Protein AF-A0A0D6LC59-F1 (afdb_monomer)

Structure (mmCIF, N/CA/C/O backbone):
data_AF-A0A0D6LC59-F1
#
_entry.id   AF-A0A0D6LC59-F1
#
loop_
_atom_site.group_PDB
_atom_site.id
_atom_site.type_symbol
_atom_site.label_atom_id
_atom_site.label_alt_id
_atom_site.label_comp_id
_atom_site.label_asym_id
_atom_site.label_entity_id
_atom_site.label_seq_id
_atom_site.pdbx_PDB_ins_code
_atom_site.Cartn_x
_atom_site.Cartn_y
_atom_site.Cartn_z
_atom_site.occupancy
_atom_site.B_iso_or_equiv
_atom_site.auth_seq_id
_atom_site.auth_comp_id
_atom_site.auth_asym_id
_atom_site.auth_atom_id
_atom_site.pdbx_PDB_model_num
ATOM 1 N N . MET A 1 1 ? -35.649 35.543 23.241 1.00 51.22 1 MET A N 1
ATOM 2 C CA . MET A 1 1 ? -34.370 35.658 22.501 1.00 51.22 1 MET A CA 1
ATOM 3 C C . MET A 1 1 ? -33.253 34.801 23.119 1.00 51.22 1 MET A C 1
ATOM 5 O O . MET A 1 1 ? -32.130 35.268 23.201 1.00 51.22 1 MET A O 1
ATOM 9 N N . ILE A 1 2 ? -33.517 33.557 23.557 1.00 51.47 2 ILE A N 1
ATOM 10 C CA . ILE A 1 2 ? -32.460 32.685 24.135 1.00 51.47 2 ILE A CA 1
ATOM 11 C C . ILE A 1 2 ? -32.545 31.221 23.634 1.00 51.47 2 ILE A C 1
ATOM 13 O O . ILE A 1 2 ? -31.624 30.447 23.840 1.00 51.47 2 ILE A O 1
ATOM 17 N N . ALA A 1 3 ? -33.580 30.825 22.881 1.00 47.12 3 ALA A N 1
ATOM 18 C CA . ALA A 1 3 ? -33.773 29.420 22.483 1.00 47.12 3 ALA A CA 1
ATOM 19 C C . ALA A 1 3 ? -33.261 29.042 21.072 1.00 47.12 3 ALA A C 1
ATOM 21 O O . ALA A 1 3 ? -33.502 27.928 20.625 1.00 47.12 3 ALA A O 1
ATOM 22 N N . LEU A 1 4 ? -32.576 29.940 20.354 1.00 46.22 4 LEU A N 1
ATOM 23 C CA . LEU A 1 4 ? -32.189 29.733 18.942 1.00 46.22 4 LEU A CA 1
ATOM 24 C C . LEU A 1 4 ? -30.672 29.639 18.697 1.00 46.22 4 LEU A C 1
ATOM 26 O O . LEU A 1 4 ? -30.251 29.529 17.554 1.00 46.22 4 LEU A O 1
ATOM 30 N N . LEU A 1 5 ? -29.850 29.662 19.751 1.00 46.84 5 LEU A N 1
ATOM 31 C CA . LEU A 1 5 ? -28.386 29.773 19.639 1.00 46.84 5 LEU A CA 1
ATOM 32 C C . LEU A 1 5 ? -27.603 28.482 19.936 1.00 46.84 5 LEU A C 1
ATOM 34 O O . LEU A 1 5 ? -26.380 28.527 19.976 1.00 46.84 5 LEU A O 1
ATOM 38 N N . VAL A 1 6 ? -28.268 27.336 20.125 1.00 50.16 6 VAL A N 1
ATOM 39 C CA . VAL A 1 6 ? -27.585 26.084 20.529 1.00 50.16 6 VAL A CA 1
ATOM 40 C C . VAL A 1 6 ? -27.488 25.044 19.399 1.00 50.16 6 VAL A C 1
ATOM 42 O O . VAL A 1 6 ? -26.867 24.005 19.577 1.00 50.16 6 VAL A O 1
ATOM 45 N N . ILE A 1 7 ? -28.057 25.296 18.213 1.00 54.00 7 ILE A N 1
ATOM 46 C CA . ILE A 1 7 ? -28.066 24.300 17.114 1.00 54.00 7 ILE A CA 1
ATOM 47 C C . ILE A 1 7 ? -26.863 24.439 16.164 1.00 54.00 7 ILE A C 1
ATOM 49 O O . ILE A 1 7 ? -26.509 23.504 15.451 1.00 54.00 7 ILE A O 1
ATOM 53 N N . SER A 1 8 ? -26.167 25.569 16.166 1.00 54.75 8 SER A N 1
ATOM 54 C CA . SER A 1 8 ? -25.014 25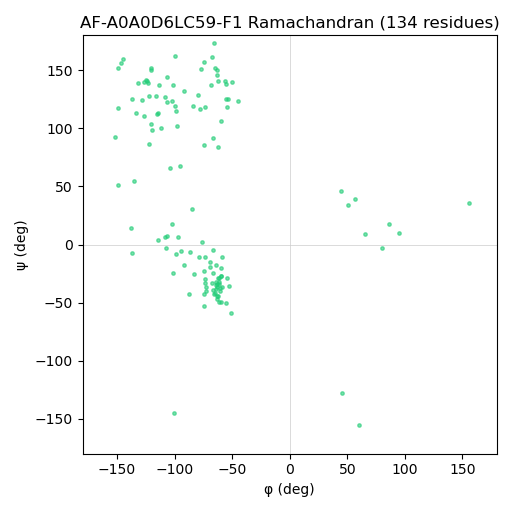.792 15.294 1.00 54.75 8 SER A CA 1
ATOM 55 C C . SER A 1 8 ? -23.715 25.524 16.044 1.00 54.75 8 SER A C 1
ATOM 57 O O . SER A 1 8 ? -23.306 26.371 16.830 1.00 54.75 8 SER A O 1
ATOM 59 N N . LEU A 1 9 ? -23.111 24.352 15.787 1.00 52.31 9 LEU A N 1
ATOM 60 C CA . LEU A 1 9 ? -21.659 24.045 15.749 1.00 52.31 9 LEU A CA 1
ATOM 61 C C . LEU A 1 9 ? -21.342 22.553 16.004 1.00 52.31 9 LEU A C 1
ATOM 63 O O . LEU A 1 9 ? -20.296 22.221 16.553 1.00 52.31 9 LEU A O 1
ATOM 67 N N . VAL A 1 10 ? -22.178 21.621 15.536 1.00 55.06 10 VAL A N 1
ATOM 68 C CA . VAL A 1 10 ? -21.684 20.266 15.230 1.00 55.06 10 VAL A CA 1
ATOM 69 C C . VAL A 1 10 ? -21.349 20.222 13.742 1.00 55.06 10 VAL A C 1
ATOM 71 O O . VAL A 1 10 ? -22.009 19.563 12.947 1.00 55.06 10 VAL A O 1
ATOM 74 N N . PHE A 1 11 ? -20.319 20.971 13.341 1.00 50.16 11 PHE A N 1
ATOM 75 C CA . PHE A 1 11 ? -19.564 20.589 12.152 1.00 50.16 11 PHE A CA 1
ATOM 76 C C . PHE A 1 11 ? -18.719 19.392 12.574 1.00 50.16 11 PHE A C 1
ATOM 78 O O . PHE A 1 11 ? -17.578 19.543 13.008 1.00 50.16 11 PHE A O 1
ATOM 85 N N . SER A 1 12 ? -19.294 18.190 12.511 1.00 49.03 12 SER A N 1
ATOM 86 C CA . SER A 1 12 ? -18.467 16.993 12.457 1.00 49.03 12 SER A CA 1
ATOM 87 C C . SER A 1 12 ? -17.614 17.139 11.204 1.00 49.03 12 SER A C 1
ATOM 89 O O . SER A 1 12 ? -18.123 17.032 10.090 1.00 49.03 12 SER A O 1
ATOM 91 N N . ALA A 1 13 ? -16.327 17.433 11.382 1.00 53.03 13 ALA A N 1
ATOM 92 C CA . ALA A 1 13 ? -15.330 17.187 10.359 1.00 53.03 13 ALA A CA 1
ATOM 93 C C . ALA A 1 13 ? -15.316 15.670 10.135 1.00 53.03 13 ALA A C 1
ATOM 95 O O . ALA A 1 13 ? -14.571 14.939 10.784 1.00 53.03 13 ALA A O 1
ATOM 96 N N . TYR A 1 14 ? -16.227 15.182 9.292 1.00 55.50 14 TYR A N 1
ATOM 97 C CA . TYR A 1 14 ? -16.177 13.827 8.774 1.00 55.50 14 TYR A CA 1
ATOM 98 C C . TYR A 1 14 ? -14.932 13.774 7.891 1.00 55.50 14 TYR A C 1
ATOM 100 O O . TYR A 1 14 ? -14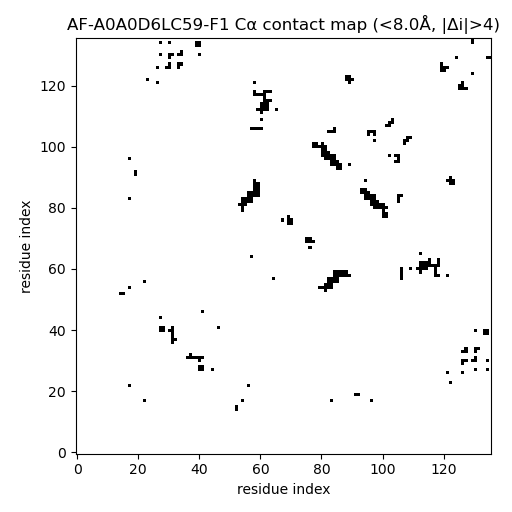.961 14.157 6.725 1.00 55.50 14 TYR A O 1
ATOM 108 N N . GLY A 1 15 ? -13.800 13.390 8.485 1.00 60.34 15 GLY A N 1
ATOM 109 C CA . GLY A 1 15 ? -12.648 12.957 7.708 1.00 60.34 15 GLY A CA 1
ATOM 110 C C . GLY A 1 15 ? -13.092 11.809 6.805 1.00 60.34 15 GLY A C 1
ATOM 111 O O . GLY A 1 15 ? -13.907 10.986 7.224 1.00 60.34 15 GLY A O 1
ATOM 112 N N . ALA A 1 16 ? -12.601 11.785 5.566 1.00 68.25 16 ALA A N 1
ATOM 113 C CA . ALA A 1 16 ? -12.934 10.726 4.624 1.00 68.25 16 ALA A CA 1
ATOM 114 C C . ALA A 1 16 ? -12.641 9.356 5.253 1.00 68.25 16 ALA A C 1
ATOM 116 O O . ALA A 1 16 ? -11.538 9.104 5.750 1.00 68.25 16 ALA A O 1
ATOM 117 N N . GLU A 1 17 ? -13.652 8.490 5.277 1.00 84.62 17 GLU A N 1
ATOM 118 C CA . GLU A 1 17 ? -13.474 7.116 5.722 1.00 84.62 17 GLU A CA 1
ATOM 119 C C . GLU A 1 17 ? -12.802 6.293 4.627 1.00 84.62 17 GLU A C 1
ATOM 121 O O . GLU A 1 17 ? -12.928 6.564 3.432 1.00 84.62 17 GLU A O 1
ATOM 126 N N . TYR A 1 18 ? -12.060 5.279 5.053 1.00 90.00 18 TYR A N 1
ATOM 127 C CA . TYR A 1 18 ? -11.396 4.367 4.141 1.00 90.00 18 TYR A CA 1
ATOM 128 C C . TYR A 1 18 ? -12.403 3.590 3.276 1.00 90.00 18 TYR A C 1
ATOM 130 O O . TYR A 1 18 ? -13.416 3.105 3.779 1.00 90.00 18 TYR A O 1
ATOM 138 N N . SER A 1 19 ? -12.065 3.398 1.997 1.00 91.69 19 SER A N 1
ATOM 139 C CA . SER A 1 19 ? -12.779 2.519 1.067 1.00 91.69 19 SER A CA 1
ATOM 140 C C . SER A 1 19 ? -11.801 1.557 0.383 1.00 91.69 19 SER A C 1
ATOM 142 O O . SER A 1 19 ? -10.837 1.994 -0.249 1.00 91.69 19 SER A O 1
ATOM 144 N N . ASP A 1 20 ? -12.061 0.247 0.481 1.00 93.56 20 ASP A N 1
ATOM 145 C CA . ASP A 1 20 ? -11.265 -0.808 -0.179 1.00 93.56 20 ASP A CA 1
ATOM 146 C C . ASP A 1 20 ? -11.321 -0.698 -1.706 1.00 93.56 20 ASP A C 1
ATOM 148 O O . ASP A 1 20 ? -10.304 -0.866 -2.378 1.00 93.56 20 ASP A O 1
ATOM 152 N N . GLU A 1 21 ? -12.470 -0.309 -2.259 1.00 92.69 21 GLU A N 1
ATOM 153 C CA . GLU A 1 21 ? -12.608 -0.035 -3.690 1.00 92.69 21 GLU A CA 1
ATOM 154 C C . GLU A 1 21 ? -11.713 1.133 -4.116 1.00 92.69 21 GLU A C 1
ATOM 156 O O . GLU A 1 21 ? -10.986 1.039 -5.107 1.00 92.69 21 GLU A O 1
ATOM 161 N N . PHE A 1 22 ? -11.695 2.209 -3.325 1.00 91.00 22 PHE A N 1
ATOM 162 C CA . PHE A 1 22 ? -10.823 3.346 -3.592 1.00 91.00 22 PHE A CA 1
ATOM 163 C C . PHE A 1 22 ? -9.342 2.968 -3.470 1.00 91.00 22 PHE A C 1
ATOM 165 O O . PHE A 1 22 ? -8.542 3.323 -4.331 1.00 91.00 22 PHE A O 1
ATOM 172 N N . ALA A 1 23 ? -8.962 2.179 -2.464 1.00 93.19 23 ALA A N 1
ATOM 173 C CA . ALA A 1 23 ? -7.589 1.700 -2.317 1.00 93.19 23 ALA A CA 1
ATOM 174 C C . ALA A 1 23 ? -7.127 0.853 -3.514 1.00 93.19 23 ALA A C 1
ATOM 176 O O . ALA A 1 23 ? -6.003 1.013 -3.990 1.00 93.19 23 ALA A O 1
ATOM 177 N N . ARG A 1 24 ? -8.003 -0.010 -4.043 1.00 93.88 24 ARG A N 1
ATOM 178 C CA . ARG A 1 24 ? -7.732 -0.792 -5.260 1.00 93.88 24 ARG A CA 1
ATOM 179 C C . ARG A 1 24 ? -7.613 0.098 -6.493 1.00 93.88 24 ARG A C 1
ATOM 181 O O . ARG A 1 24 ? -6.726 -0.135 -7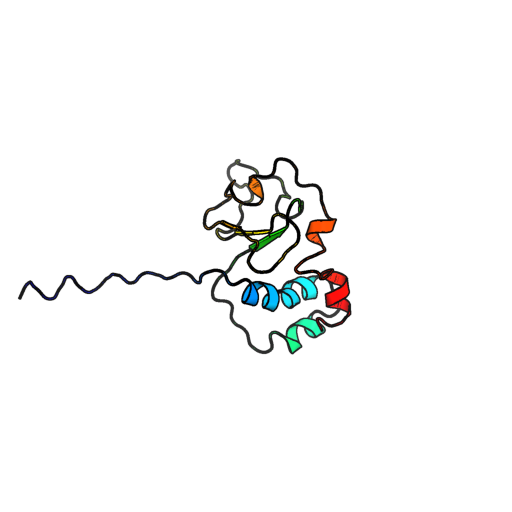.311 1.00 93.88 24 ARG A O 1
ATOM 188 N N . MET A 1 25 ? -8.447 1.134 -6.600 1.00 91.81 25 MET A N 1
ATOM 189 C CA . MET A 1 25 ? -8.364 2.139 -7.664 1.00 91.81 25 MET A CA 1
ATOM 190 C C . MET A 1 25 ? -7.032 2.895 -7.640 1.00 91.81 25 MET A C 1
ATOM 192 O O . MET A 1 25 ? -6.537 3.254 -8.699 1.00 91.81 25 MET A O 1
ATOM 196 N N . LEU A 1 26 ? -6.428 3.103 -6.463 1.00 92.88 26 LEU A N 1
ATOM 197 C CA . LEU A 1 26 ? -5.128 3.767 -6.309 1.00 92.88 26 LEU A CA 1
ATOM 198 C C . LEU A 1 26 ? -3.917 2.874 -6.629 1.00 92.88 26 LEU A C 1
ATOM 200 O O . LEU A 1 26 ? -2.814 3.397 -6.783 1.00 92.88 26 LEU A O 1
ATOM 204 N N . LEU A 1 27 ? -4.082 1.557 -6.806 1.00 94.25 27 LEU A N 1
ATOM 205 C CA . LEU A 1 27 ? -2.971 0.645 -7.120 1.00 94.25 27 LEU A CA 1
ATOM 206 C C . LEU A 1 27 ? -2.112 1.058 -8.343 1.00 94.25 27 LEU A C 1
ATOM 208 O O . LEU A 1 27 ? -0.892 0.841 -8.293 1.00 94.25 27 LEU A O 1
ATOM 212 N N . PRO A 1 28 ? -2.655 1.644 -9.440 1.00 95.12 28 PRO A N 1
ATOM 213 C CA . PRO A 1 28 ? -1.831 2.100 -10.555 1.00 95.12 28 PRO A CA 1
ATOM 214 C C . PRO A 1 28 ? -0.831 3.188 -10.153 1.00 95.12 28 PRO A C 1
ATOM 216 O O . PRO A 1 28 ? 0.246 3.222 -10.737 1.00 95.12 28 PRO A O 1
ATOM 219 N N . LEU A 1 29 ? -1.116 4.025 -9.143 1.00 93.31 29 LEU A N 1
ATOM 220 C CA . LEU A 1 29 ? -0.142 5.005 -8.630 1.00 93.31 29 LEU A CA 1
ATOM 221 C C . LEU A 1 29 ? 1.079 4.300 -8.040 1.00 93.31 29 LEU A C 1
ATOM 223 O O . LEU A 1 29 ? 2.212 4.643 -8.368 1.00 93.31 29 LEU A O 1
ATOM 227 N N . SER A 1 30 ? 0.852 3.283 -7.206 1.00 93.62 30 SER A N 1
ATOM 228 C CA . SER A 1 30 ? 1.934 2.492 -6.613 1.00 93.62 30 SER A CA 1
ATOM 229 C C . SER A 1 30 ? 2.724 1.734 -7.677 1.00 93.62 30 SER A C 1
ATOM 231 O O . SER A 1 30 ? 3.943 1.650 -7.598 1.00 93.62 30 SER A O 1
ATOM 233 N N . SER A 1 31 ? 2.044 1.209 -8.696 1.00 95.44 31 SER A N 1
ATOM 234 C CA . SER A 1 31 ? 2.677 0.429 -9.769 1.00 95.44 31 SER A CA 1
ATOM 235 C C . SER A 1 31 ? 3.472 1.300 -10.736 1.00 95.44 31 SER A C 1
ATOM 237 O O . SER A 1 31 ? 4.532 0.888 -11.203 1.00 95.44 31 SER A O 1
ATOM 239 N N . ALA A 1 32 ? 3.018 2.535 -10.960 1.00 94.88 32 ALA A N 1
ATOM 240 C CA . ALA A 1 32 ? 3.716 3.531 -11.760 1.00 94.88 32 ALA A CA 1
ATOM 241 C C . ALA A 1 32 ? 5.117 3.866 -11.207 1.00 94.88 32 ALA A C 1
ATOM 243 O O . ALA A 1 32 ? 6.004 4.211 -11.980 1.00 94.88 32 ALA A O 1
ATOM 244 N N . ALA A 1 33 ? 5.350 3.714 -9.898 1.00 93.75 33 ALA A N 1
ATOM 245 C CA . ALA A 1 33 ? 6.663 3.934 -9.284 1.00 93.75 33 ALA A CA 1
ATOM 246 C C . ALA A 1 33 ? 7.721 2.875 -9.663 1.00 93.75 33 ALA A C 1
ATOM 248 O O . ALA A 1 33 ? 8.909 3.092 -9.439 1.00 93.75 33 ALA A O 1
ATOM 249 N N . TYR A 1 34 ? 7.305 1.736 -10.228 1.00 92.25 34 TYR A N 1
ATOM 250 C CA . TYR A 1 34 ? 8.177 0.599 -10.548 1.00 92.25 34 TYR A CA 1
ATOM 251 C C . TYR A 1 34 ? 8.426 0.405 -12.051 1.00 92.25 34 TYR A C 1
ATOM 253 O O . TYR A 1 34 ? 9.009 -0.608 -12.439 1.00 92.25 34 TYR A O 1
ATOM 261 N N . VAL A 1 35 ? 7.968 1.329 -12.900 1.00 94.06 35 VAL A N 1
ATOM 262 C CA . VAL A 1 35 ? 8.058 1.215 -14.365 1.00 94.06 35 VAL A CA 1
ATOM 263 C C . VAL A 1 35 ? 8.844 2.368 -14.977 1.00 94.06 35 VAL A C 1
ATOM 265 O O . VAL A 1 35 ? 8.807 3.488 -14.474 1.00 94.06 35 VAL A O 1
ATOM 268 N N . ASP A 1 36 ? 9.502 2.108 -16.109 1.00 94.38 36 ASP A N 1
ATOM 269 C CA . ASP A 1 36 ? 10.332 3.103 -16.806 1.00 94.38 36 ASP A CA 1
ATOM 270 C C . ASP A 1 36 ? 9.519 4.295 -17.332 1.00 94.38 36 ASP A C 1
ATOM 272 O O . ASP A 1 36 ? 10.008 5.423 -17.376 1.00 94.38 36 ASP A O 1
ATOM 276 N N . ASN A 1 37 ? 8.263 4.053 -17.725 1.00 93.75 37 ASN A N 1
ATOM 277 C CA . ASN A 1 37 ? 7.337 5.091 -18.163 1.00 93.75 37 ASN A CA 1
ATOM 278 C C . ASN A 1 37 ? 6.058 5.096 -17.303 1.00 93.75 37 ASN A C 1
ATOM 280 O O . ASN A 1 37 ? 5.052 4.490 -17.690 1.00 93.75 37 ASN A O 1
ATOM 284 N N . PRO A 1 38 ? 6.062 5.814 -16.162 1.00 93.62 38 PRO A N 1
ATOM 285 C CA . PRO A 1 38 ? 4.916 5.913 -15.254 1.00 93.62 38 PRO A CA 1
ATOM 286 C C . PRO A 1 38 ? 3.626 6.385 -15.939 1.00 93.62 38 PRO A C 1
ATOM 288 O O . PRO A 1 38 ? 2.526 5.992 -15.543 1.00 93.62 38 PRO A O 1
ATOM 291 N N . TRP A 1 39 ? 3.742 7.190 -17.006 1.00 91.81 39 TRP A N 1
ATOM 292 C CA . TRP A 1 39 ? 2.593 7.726 -17.740 1.00 91.81 39 TRP A CA 1
ATOM 293 C C . TRP A 1 39 ? 1.689 6.649 -18.335 1.00 91.81 39 TRP A C 1
ATOM 295 O O . TRP A 1 39 ? 0.494 6.903 -18.473 1.00 91.81 39 TRP A O 1
ATOM 305 N N . MET A 1 40 ? 2.211 5.456 -18.636 1.00 90.19 40 MET A N 1
ATOM 306 C CA . MET A 1 40 ? 1.395 4.352 -19.153 1.00 90.19 40 MET A CA 1
ATOM 307 C C . MET A 1 40 ? 0.305 3.919 -18.164 1.00 90.19 40 MET A C 1
ATOM 309 O O . MET A 1 40 ? -0.793 3.579 -18.588 1.00 90.19 40 MET A O 1
ATOM 313 N N . CYS A 1 41 ? 0.578 3.997 -16.859 1.00 92.50 41 CYS A N 1
ATOM 314 C CA . CYS A 1 41 ? -0.410 3.734 -15.815 1.00 92.50 41 CYS A CA 1
ATOM 315 C C . CYS A 1 41 ? -1.203 4.997 -15.448 1.00 92.50 41 CYS A C 1
ATOM 317 O O . CYS A 1 41 ? -2.421 4.949 -15.290 1.00 92.50 41 CYS A O 1
ATOM 319 N N . LEU A 1 42 ? -0.533 6.148 -15.321 1.00 92.31 42 LEU A N 1
ATOM 320 C CA . LEU A 1 42 ? -1.172 7.359 -14.798 1.00 92.31 42 LEU A CA 1
ATOM 321 C C . LEU A 1 42 ? -2.154 8.007 -15.779 1.00 92.31 42 LEU A C 1
ATOM 323 O O . LEU A 1 42 ? -3.220 8.440 -15.354 1.00 92.31 42 LEU A O 1
ATOM 327 N N . ALA A 1 43 ? -1.842 8.058 -17.079 1.00 90.69 43 ALA A N 1
ATOM 328 C CA . ALA A 1 43 ? -2.717 8.710 -18.060 1.00 90.69 43 ALA A CA 1
ATOM 329 C C . ALA A 1 43 ? -4.084 8.021 -18.182 1.00 90.69 43 ALA A C 1
ATOM 331 O O . ALA A 1 43 ? -5.090 8.688 -18.422 1.00 90.69 43 ALA A O 1
ATOM 332 N N . LEU A 1 44 ? -4.108 6.694 -18.022 1.00 87.06 44 LEU A N 1
ATOM 333 C CA . LEU A 1 44 ? -5.319 5.885 -18.126 1.00 87.06 44 LEU A CA 1
ATOM 334 C C . LEU A 1 44 ? -6.223 6.042 -16.897 1.00 87.06 44 LEU A C 1
ATOM 336 O O . LEU A 1 44 ? -7.437 6.156 -17.041 1.00 87.06 44 LEU A O 1
ATOM 340 N N . HIS A 1 45 ? -5.629 6.055 -15.701 1.00 90.25 45 HIS A N 1
ATOM 341 C CA . HIS A 1 45 ? -6.374 5.971 -14.439 1.00 90.25 45 HIS A CA 1
ATOM 342 C C . HIS A 1 45 ? -6.557 7.322 -13.734 1.00 90.25 45 HIS A C 1
ATOM 344 O O . HIS A 1 45 ? -7.519 7.501 -12.993 1.00 90.25 45 HIS A O 1
ATOM 350 N N . PHE A 1 46 ? -5.676 8.295 -13.987 1.00 90.88 46 PHE A N 1
ATOM 351 C CA . PHE A 1 46 ? -5.631 9.584 -13.282 1.00 90.88 46 PHE A CA 1
ATOM 352 C C . PHE A 1 46 ? -5.449 10.785 -14.229 1.00 90.88 46 PHE A C 1
ATOM 354 O O . PHE A 1 46 ? -4.536 11.591 -14.040 1.00 90.88 46 PHE A O 1
ATOM 361 N N . PRO A 1 47 ? -6.309 10.968 -15.251 1.00 86.81 47 PRO A N 1
ATOM 362 C CA . PRO A 1 47 ? -6.140 12.054 -16.220 1.00 86.81 47 PRO A CA 1
ATOM 363 C C . PRO A 1 47 ? -6.264 13.451 -15.585 1.00 86.81 47 PRO A C 1
ATOM 365 O O . PRO A 1 47 ? -5.590 14.386 -16.016 1.00 86.81 47 PRO A O 1
ATOM 368 N N . LYS A 1 48 ? -7.131 13.600 -14.572 1.00 86.75 48 LYS A N 1
ATOM 369 C CA . LYS A 1 48 ? -7.316 14.810 -13.753 1.00 86.75 48 LYS A CA 1
ATOM 370 C C . LYS A 1 48 ? -7.818 14.417 -12.362 1.00 86.75 48 LYS A C 1
ATOM 372 O O . LYS A 1 48 ? -9.022 14.286 -12.163 1.00 86.75 48 LYS A O 1
ATOM 377 N N . SER A 1 49 ? -6.909 14.221 -11.414 1.00 84.62 49 SER A N 1
ATOM 378 C CA . SER A 1 49 ? -7.244 13.803 -10.046 1.00 84.62 49 SER A CA 1
ATOM 379 C C . SER A 1 49 ? -6.675 14.754 -8.996 1.00 84.62 49 SER A C 1
ATOM 381 O O . SER A 1 49 ? -5.541 15.211 -9.121 1.00 84.62 49 SER A O 1
ATOM 383 N N . VAL A 1 50 ? -7.448 14.993 -7.938 1.00 86.06 50 VAL A N 1
ATOM 384 C CA . VAL A 1 50 ? -7.026 15.663 -6.700 1.00 86.06 50 VAL A CA 1
ATOM 385 C C . VAL A 1 50 ? -7.308 14.698 -5.548 1.00 86.06 50 VAL A C 1
ATOM 387 O O . VAL A 1 50 ? -8.324 14.005 -5.570 1.00 86.06 50 VAL A O 1
ATOM 390 N N . ILE A 1 51 ? -6.389 14.606 -4.587 1.00 79.00 51 ILE A N 1
ATOM 391 C CA . ILE A 1 51 ? -6.492 13.705 -3.434 1.00 79.00 51 ILE A CA 1
ATOM 392 C C . ILE A 1 51 ? -6.619 14.564 -2.174 1.00 79.00 51 ILE A C 1
ATOM 394 O O . ILE A 1 51 ? -5.667 15.243 -1.798 1.00 79.00 51 ILE A O 1
ATOM 398 N N . ASP A 1 52 ? -7.782 14.506 -1.524 1.00 83.75 52 ASP A N 1
ATOM 399 C CA . ASP A 1 52 ? -8.104 15.343 -0.355 1.00 83.75 52 ASP A CA 1
ATOM 400 C C . ASP A 1 52 ? -7.814 14.658 0.992 1.00 83.75 52 ASP A C 1
ATOM 402 O O . ASP A 1 52 ? -7.940 15.268 2.054 1.00 83.75 52 ASP A O 1
ATOM 406 N N . TYR A 1 53 ? -7.427 13.381 0.975 1.00 84.31 53 TYR A N 1
ATOM 407 C CA . TYR A 1 53 ? -7.101 12.614 2.175 1.00 84.31 53 TYR A CA 1
ATOM 408 C C . TYR A 1 53 ? -6.040 11.553 1.889 1.00 84.31 53 TYR A C 1
ATOM 410 O O . TYR A 1 53 ? -5.928 11.053 0.772 1.00 84.31 53 TYR A O 1
ATOM 418 N N . SER A 1 54 ? -5.259 11.194 2.908 1.00 87.12 54 SER A N 1
ATOM 419 C CA . SER A 1 54 ? -4.181 10.214 2.793 1.00 87.12 54 SER A CA 1
ATOM 420 C C . SER A 1 54 ? -4.346 9.068 3.787 1.00 87.12 54 SER A C 1
ATOM 422 O O . SER A 1 54 ? -4.737 9.245 4.942 1.00 87.12 54 SER A O 1
ATOM 424 N N . PHE A 1 55 ? -4.027 7.869 3.319 1.00 92.38 55 PHE A N 1
ATOM 425 C CA . PHE A 1 55 ? -3.886 6.663 4.120 1.00 92.38 55 PHE A CA 1
ATOM 426 C C . PHE A 1 55 ? -2.798 5.797 3.489 1.00 92.38 55 PHE A C 1
ATOM 428 O O . PHE A 1 55 ? -2.521 5.910 2.294 1.00 92.38 55 PHE A O 1
ATOM 435 N N . ARG A 1 56 ? -2.180 4.935 4.293 1.00 94.31 56 ARG A N 1
ATOM 436 C CA . ARG A 1 56 ? -1.237 3.925 3.810 1.00 94.31 56 ARG A CA 1
ATOM 437 C C . ARG A 1 56 ? -1.912 2.571 3.878 1.00 94.31 56 ARG A C 1
ATOM 439 O O . ARG A 1 56 ? -2.671 2.316 4.809 1.00 94.31 56 ARG A O 1
ATOM 446 N N . VAL A 1 57 ? -1.629 1.716 2.907 1.00 95.69 57 VAL A N 1
ATOM 447 C CA . VAL A 1 57 ? -2.050 0.317 2.939 1.00 95.69 57 VAL A CA 1
ATOM 448 C C . VAL A 1 57 ? -0.814 -0.529 3.192 1.00 95.69 57 VAL A C 1
ATOM 450 O O . VAL A 1 57 ? 0.171 -0.387 2.472 1.00 95.69 57 VAL A O 1
ATOM 453 N N . THR A 1 58 ? -0.867 -1.385 4.203 1.00 96.00 58 THR A N 1
ATOM 454 C CA . THR A 1 58 ? 0.206 -2.309 4.586 1.00 96.00 58 THR A CA 1
ATOM 455 C C . THR A 1 58 ? -0.313 -3.744 4.512 1.00 96.00 58 THR A C 1
ATOM 457 O O . THR A 1 58 ? -1.512 -4.008 4.661 1.00 96.00 58 THR A O 1
ATOM 460 N N . HIS A 1 59 ? 0.581 -4.698 4.250 1.00 96.75 59 HIS A N 1
ATOM 461 C CA . HIS A 1 59 ? 0.206 -6.097 4.062 1.00 96.75 59 HIS A CA 1
ATOM 462 C C . HIS A 1 59 ? 1.116 -7.040 4.854 1.00 96.75 59 HIS A C 1
ATOM 464 O O . HIS A 1 59 ? 2.295 -7.230 4.551 1.00 96.75 59 HIS A O 1
ATOM 470 N N . TRP A 1 60 ? 0.523 -7.693 5.850 1.00 95.50 60 TRP A N 1
ATOM 471 C CA . TRP A 1 60 ? 1.124 -8.716 6.694 1.00 95.50 60 TRP A CA 1
ATOM 472 C C . TRP A 1 60 ? 2.524 -8.326 7.186 1.00 95.50 60 TRP A C 1
ATOM 474 O O . TRP A 1 60 ? 2.733 -7.257 7.740 1.00 95.50 60 TRP A O 1
ATOM 484 N N . ARG A 1 61 ? 3.502 -9.208 6.979 1.00 94.75 61 ARG A N 1
ATOM 485 C CA . ARG A 1 61 ? 4.899 -9.051 7.397 1.00 94.75 61 ARG A CA 1
ATOM 486 C C . ARG A 1 61 ? 5.747 -8.266 6.392 1.00 94.75 61 ARG A C 1
ATOM 488 O O . ARG A 1 61 ? 6.920 -8.602 6.230 1.00 94.75 61 ARG A O 1
ATOM 495 N N . ASP A 1 62 ? 5.155 -7.330 5.654 1.00 95.56 62 ASP A N 1
ATOM 496 C CA . ASP A 1 62 ? 5.914 -6.391 4.823 1.00 95.56 62 ASP A CA 1
ATOM 497 C C . ASP A 1 62 ? 6.941 -5.671 5.703 1.00 95.56 62 ASP A C 1
ATOM 499 O O . ASP A 1 62 ? 6.596 -5.131 6.744 1.00 95.56 62 ASP A O 1
ATOM 503 N N . VAL A 1 63 ? 8.213 -5.735 5.317 1.00 94.00 63 VAL A N 1
ATOM 504 C CA . VAL A 1 63 ? 9.317 -5.150 6.084 1.00 94.00 63 VAL A CA 1
ATOM 505 C C . VAL A 1 63 ? 9.494 -3.658 5.796 1.00 94.00 63 VAL A C 1
ATOM 507 O O . VAL A 1 63 ? 10.012 -2.936 6.638 1.00 94.00 63 VAL A O 1
ATOM 510 N N . VAL A 1 64 ? 9.071 -3.184 4.622 1.00 93.75 64 VAL A N 1
ATOM 511 C CA . VAL A 1 64 ? 9.403 -1.840 4.131 1.00 93.75 64 VAL A CA 1
ATOM 512 C C . VAL A 1 64 ? 8.797 -0.719 4.979 1.00 93.75 64 VAL A C 1
ATOM 514 O O . VAL A 1 64 ? 9.541 0.211 5.280 1.00 93.75 64 VAL A O 1
ATOM 517 N N . PRO A 1 65 ? 7.530 -0.793 5.437 1.00 92.62 65 PRO A N 1
ATOM 518 C CA . PRO A 1 65 ? 6.982 0.211 6.350 1.00 92.62 65 PRO A CA 1
ATOM 519 C C . PRO A 1 65 ? 7.757 0.322 7.669 1.00 92.62 65 PRO A C 1
ATOM 521 O O . PRO A 1 65 ? 7.697 1.343 8.329 1.00 92.62 65 PRO A O 1
ATOM 524 N N . HIS A 1 66 ? 8.526 -0.696 8.052 1.00 90.00 66 HIS A N 1
ATOM 525 C CA . HIS A 1 66 ? 9.254 -0.715 9.321 1.00 90.00 66 HIS A CA 1
ATOM 526 C C . HIS A 1 66 ? 10.749 -0.406 9.150 1.00 90.00 66 HIS A C 1
ATOM 528 O O . HIS A 1 66 ? 11.544 -0.733 10.032 1.00 90.00 66 HIS A O 1
ATOM 534 N N . ILE A 1 67 ? 11.155 0.177 8.010 1.00 87.62 67 ILE A N 1
ATOM 535 C CA . ILE A 1 67 ? 12.532 0.612 7.746 1.00 87.62 67 ILE A CA 1
ATOM 536 C C . ILE A 1 67 ? 12.558 2.122 7.421 1.00 87.62 67 ILE A C 1
ATOM 538 O O . ILE A 1 67 ? 11.895 2.545 6.475 1.00 87.62 67 ILE A O 1
ATOM 542 N N . PRO A 1 68 ? 13.398 2.928 8.103 1.00 84.31 68 PRO A N 1
ATOM 543 C CA . PRO A 1 68 ? 14.233 2.548 9.244 1.00 84.31 68 PRO A CA 1
ATOM 544 C C . PRO A 1 68 ? 13.371 2.117 10.435 1.00 84.31 68 PRO A C 1
ATOM 546 O O . PRO A 1 68 ? 12.241 2.576 10.574 1.00 84.31 68 PRO A O 1
ATOM 549 N N . SER A 1 69 ? 13.898 1.204 11.258 1.00 74.75 69 SER A N 1
ATOM 550 C CA . SER A 1 69 ? 13.197 0.717 12.447 1.00 74.75 69 SER A CA 1
ATOM 551 C C . SER A 1 69 ? 12.696 1.891 13.276 1.00 74.75 69 SER A C 1
ATOM 553 O O . SER A 1 69 ? 13.422 2.877 13.421 1.00 74.75 69 SER A O 1
ATOM 555 N N . PHE A 1 70 ? 11.486 1.757 13.820 1.00 64.50 70 PHE A N 1
ATOM 556 C CA . PHE A 1 70 ? 10.897 2.748 14.710 1.00 64.50 70 PHE A CA 1
ATOM 557 C C . PHE A 1 70 ? 11.926 3.223 15.746 1.00 64.50 70 PHE A C 1
ATOM 559 O O . PHE A 1 70 ? 12.538 2.416 16.453 1.00 64.50 70 PHE A O 1
ATOM 566 N N . ASP A 1 71 ? 12.148 4.536 15.778 1.00 64.69 71 ASP A N 1
ATOM 567 C CA . ASP A 1 71 ? 13.095 5.189 16.675 1.00 64.69 71 ASP A CA 1
ATOM 568 C C . ASP A 1 71 ? 12.330 6.190 17.543 1.00 64.69 71 ASP A C 1
ATOM 570 O O . ASP A 1 71 ? 11.970 7.277 17.096 1.00 64.69 71 ASP A O 1
ATOM 574 N N . GLU A 1 72 ? 12.088 5.823 18.802 1.00 66.75 72 GLU A N 1
ATOM 575 C CA . GLU A 1 72 ? 11.410 6.669 19.797 1.00 66.75 72 GLU A 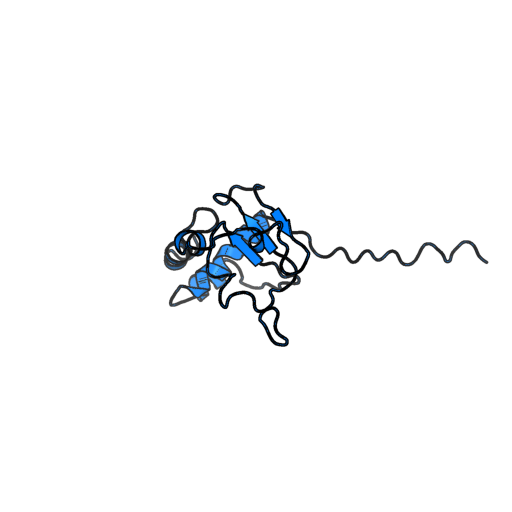CA 1
ATOM 576 C C . GLU A 1 72 ? 12.221 7.920 20.182 1.00 66.75 72 GLU A C 1
ATOM 578 O O . GLU A 1 72 ? 11.758 8.763 20.956 1.00 66.75 72 GLU A O 1
ATOM 583 N N . ARG A 1 73 ? 13.456 8.064 19.684 1.00 72.94 73 ARG A N 1
ATOM 584 C CA . ARG A 1 73 ? 14.283 9.237 19.969 1.00 72.94 73 ARG A CA 1
ATOM 585 C C . ARG A 1 73 ? 13.668 10.509 19.370 1.00 72.94 73 ARG A C 1
ATOM 587 O O . ARG A 1 73 ? 13.016 10.475 18.322 1.00 72.94 73 ARG A O 1
ATOM 594 N N . PRO A 1 74 ? 13.936 11.679 19.981 1.00 62.41 74 PRO A N 1
ATOM 595 C CA . PRO A 1 74 ? 13.611 12.965 19.376 1.00 62.41 74 PRO A CA 1
ATOM 596 C C . PRO A 1 74 ? 14.224 13.067 17.970 1.00 62.41 74 PRO A C 1
ATOM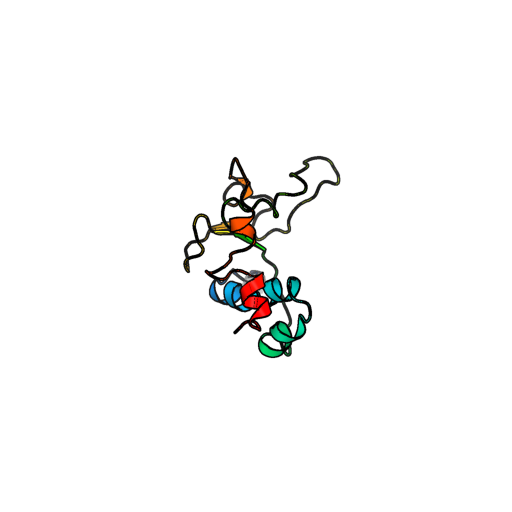 598 O O . PRO A 1 74 ? 15.444 13.014 17.824 1.00 62.41 74 PRO A O 1
ATOM 601 N N . GLY A 1 75 ? 13.378 13.207 16.945 1.00 69.12 75 GLY A N 1
ATOM 602 C CA . GLY A 1 75 ? 13.800 13.236 15.538 1.00 69.12 75 GLY A CA 1
ATOM 603 C C . GLY A 1 75 ? 13.738 11.893 14.797 1.00 69.12 75 GLY A C 1
ATOM 604 O O . GLY A 1 75 ? 14.241 11.819 13.678 1.00 69.12 75 GLY A O 1
ATOM 605 N N . GLY A 1 76 ? 13.136 10.856 15.390 1.00 79.56 76 GLY A N 1
ATOM 606 C CA . GLY A 1 76 ? 12.835 9.593 14.710 1.00 79.56 76 GLY A CA 1
ATOM 607 C C . GLY A 1 76 ? 11.794 9.712 13.588 1.00 79.56 76 GLY A C 1
ATOM 608 O O . GLY A 1 76 ? 11.191 10.768 13.374 1.00 79.56 76 GLY A O 1
ATOM 609 N N . TYR A 1 77 ? 11.590 8.614 12.860 1.00 84.44 77 TYR A N 1
ATOM 610 C CA . TYR A 1 77 ? 10.630 8.530 11.758 1.00 84.44 77 TYR A CA 1
ATOM 611 C C . TYR A 1 77 ? 9.279 8.031 12.269 1.00 84.44 77 TYR A C 1
ATOM 613 O O . TYR A 1 77 ? 9.217 7.035 12.982 1.00 84.44 77 TYR A O 1
ATOM 621 N N . TYR A 1 78 ? 8.213 8.725 11.875 1.00 86.06 78 TYR A N 1
ATOM 622 C CA . TYR A 1 78 ? 6.839 8.404 12.251 1.00 86.06 78 TYR A CA 1
ATOM 623 C C . TYR A 1 78 ? 5.968 8.425 11.004 1.00 86.06 78 TYR A C 1
ATOM 625 O O . TYR A 1 78 ? 6.091 9.324 10.162 1.00 86.06 78 TYR A O 1
ATOM 633 N N . HIS A 1 79 ? 5.061 7.466 10.893 1.00 89.25 79 HIS A N 1
ATOM 634 C CA . HIS A 1 79 ? 4.088 7.460 9.822 1.00 89.25 79 HIS A CA 1
ATOM 635 C C . HIS A 1 79 ? 2.998 8.503 10.062 1.00 89.25 79 HIS A C 1
ATOM 637 O O . HIS A 1 79 ? 2.703 8.922 11.180 1.00 89.25 79 HIS A O 1
ATOM 643 N N . HIS A 1 80 ? 2.339 8.923 8.985 1.00 87.31 80 HIS A N 1
ATOM 644 C CA . HIS A 1 80 ? 1.107 9.699 9.095 1.00 87.31 80 HIS A CA 1
ATOM 645 C C . HIS A 1 80 ? -0.031 8.838 9.687 1.00 87.31 80 HIS A C 1
ATOM 647 O O . HIS A 1 80 ? 0.026 7.616 9.644 1.00 87.31 80 HIS A O 1
ATOM 653 N N . LYS A 1 81 ? -1.097 9.460 10.205 1.00 85.75 81 LYS A N 1
ATOM 654 C CA . LYS A 1 81 ? -2.122 8.794 11.038 1.00 85.75 81 LYS A CA 1
ATOM 655 C C . LYS A 1 81 ? -2.724 7.504 10.469 1.00 85.75 81 LYS A C 1
ATOM 657 O O . LYS A 1 81 ? -2.660 6.472 11.114 1.00 85.75 81 LYS A O 1
ATOM 662 N N . THR A 1 82 ? -3.346 7.558 9.292 1.00 92.50 82 THR A N 1
ATOM 663 C CA . THR A 1 82 ? -4.215 6.451 8.864 1.00 92.50 82 THR A CA 1
ATOM 664 C C . THR A 1 82 ? -3.435 5.308 8.218 1.00 92.50 82 THR A C 1
ATOM 666 O O . THR A 1 82 ? -2.832 5.485 7.154 1.00 92.50 82 THR A O 1
ATOM 669 N N . GLU A 1 83 ? -3.529 4.126 8.822 1.00 95.44 83 GLU A N 1
ATOM 670 C CA . GLU A 1 83 ? -3.073 2.847 8.282 1.00 95.44 83 GLU A CA 1
ATOM 671 C C . GLU A 1 83 ? -4.255 1.921 8.013 1.00 95.44 83 GLU A C 1
ATOM 673 O O . GLU A 1 83 ? -5.163 1.788 8.835 1.00 95.44 83 GLU A O 1
ATOM 678 N N . VAL A 1 84 ? -4.221 1.240 6.873 1.00 96.31 84 VAL A N 1
ATOM 679 C CA . VAL A 1 84 ? -5.100 0.113 6.582 1.00 96.31 84 VAL A CA 1
ATOM 680 C C . VAL A 1 84 ? -4.249 -1.135 6.440 1.00 96.31 84 VAL A C 1
ATOM 682 O O . VAL A 1 84 ? -3.482 -1.274 5.489 1.00 96.31 84 VAL A O 1
ATOM 685 N N . PHE A 1 85 ? -4.409 -2.044 7.390 1.00 96.75 85 PHE A N 1
ATOM 686 C CA . PHE A 1 85 ? -3.592 -3.234 7.516 1.00 96.75 85 PHE A CA 1
ATOM 687 C C . PHE A 1 85 ? -4.361 -4.485 7.097 1.00 96.75 85 PHE A C 1
ATOM 689 O O . PHE A 1 85 ? -5.399 -4.818 7.675 1.00 96.75 85 PHE A O 1
ATOM 696 N N . TYR A 1 86 ? -3.816 -5.207 6.122 1.00 96.81 86 TYR A N 1
ATOM 697 C CA . TYR A 1 86 ? -4.309 -6.514 5.694 1.00 96.81 86 TYR A CA 1
ATOM 698 C C . TYR A 1 86 ? -3.451 -7.610 6.316 1.00 96.81 86 TYR A C 1
ATOM 700 O O . TYR A 1 86 ? -2.245 -7.667 6.074 1.00 96.81 86 TYR A O 1
ATOM 708 N N . LYS A 1 87 ? -4.059 -8.490 7.118 1.00 92.50 87 LYS A N 1
ATOM 709 C CA . LYS A 1 87 ? -3.325 -9.549 7.822 1.00 92.50 87 LYS A CA 1
ATOM 710 C C . LYS A 1 87 ? -2.908 -10.678 6.891 1.00 92.50 87 LYS A C 1
ATOM 712 O O . LYS A 1 87 ? -1.738 -11.007 6.855 1.00 92.50 87 LYS A O 1
ATOM 717 N N . GLU A 1 88 ? -3.804 -11.280 6.125 1.00 87.38 88 GLU A N 1
ATOM 718 C CA . GLU A 1 88 ? -3.421 -12.379 5.237 1.00 87.38 88 GLU A CA 1
ATOM 719 C C . GLU A 1 88 ? -4.092 -12.240 3.879 1.00 87.38 88 GLU A C 1
ATOM 721 O O . GLU A 1 88 ? -5.307 -12.127 3.765 1.00 87.38 88 GLU A O 1
ATOM 726 N N . GLY A 1 89 ? -3.281 -12.237 2.819 1.00 88.62 89 GLY A N 1
ATOM 727 C CA . GLY A 1 89 ? -3.791 -11.868 1.509 1.00 88.62 89 GLY A CA 1
ATOM 728 C C . GLY A 1 89 ? -4.337 -10.439 1.531 1.00 88.62 89 GLY A C 1
ATOM 729 O O . GLY A 1 89 ? -3.912 -9.610 2.326 1.00 88.62 89 GLY A O 1
ATOM 730 N N . MET A 1 90 ? -5.255 -10.134 0.617 1.00 94.56 90 MET A N 1
ATOM 731 C CA . MET A 1 90 ? -5.908 -8.820 0.539 1.00 94.56 90 MET A CA 1
ATOM 732 C C . MET A 1 90 ? -7.327 -8.969 -0.013 1.00 94.56 90 MET A C 1
ATOM 734 O O . MET A 1 90 ? -7.695 -8.361 -1.031 1.00 94.56 90 MET A O 1
ATOM 738 N N . ALA A 1 91 ? -8.092 -9.880 0.595 1.00 93.88 91 ALA A N 1
ATOM 739 C CA . ALA A 1 91 ? -9.489 -10.081 0.238 1.00 93.88 91 ALA A CA 1
ATOM 740 C C . ALA A 1 91 ? -10.296 -8.800 0.531 1.00 93.88 91 ALA A C 1
ATOM 742 O O . ALA A 1 91 ? -9.971 -8.075 1.475 1.00 93.88 91 ALA A O 1
ATOM 743 N N . PRO A 1 92 ? -11.322 -8.478 -0.276 1.00 92.81 92 PRO A N 1
ATOM 744 C CA . PRO A 1 92 ? -12.199 -7.351 0.022 1.00 92.81 92 PRO A CA 1
ATOM 745 C C . PRO A 1 92 ? -12.802 -7.494 1.423 1.00 92.81 92 PRO A C 1
ATOM 747 O O . PRO A 1 92 ? -13.219 -8.589 1.800 1.00 92.81 92 PRO A O 1
ATOM 750 N N . ASN A 1 93 ? -12.867 -6.393 2.172 1.00 87.94 93 ASN A N 1
ATOM 751 C CA . ASN A 1 93 ? -13.383 -6.335 3.549 1.00 87.94 93 ASN A CA 1
ATOM 752 C C . ASN A 1 93 ? -12.580 -7.112 4.614 1.00 87.94 93 ASN A C 1
ATOM 754 O O . ASN A 1 93 ? -13.040 -7.202 5.749 1.00 87.94 93 ASN A O 1
ATOM 758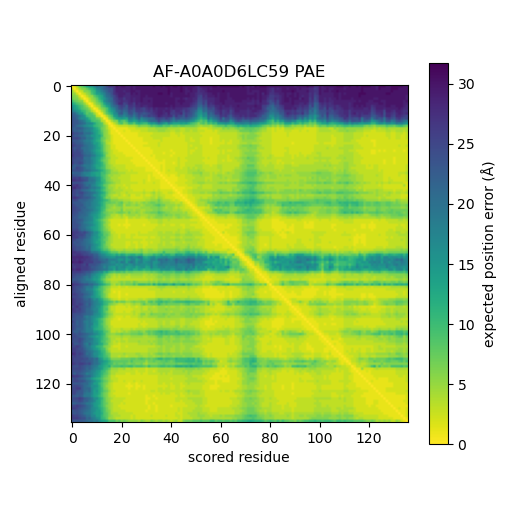 N N . ASP A 1 94 ? -11.391 -7.636 4.291 1.00 93.31 94 ASP A N 1
ATOM 759 C CA . ASP A 1 94 ? -10.501 -8.306 5.254 1.00 93.31 94 ASP A CA 1
ATOM 760 C C . ASP A 1 94 ? -9.318 -7.408 5.644 1.00 93.31 94 ASP A C 1
ATOM 762 O O . ASP A 1 94 ? -8.160 -7.651 5.298 1.00 93.31 94 ASP A O 1
ATOM 766 N N . TYR A 1 95 ? -9.635 -6.303 6.317 1.00 95.75 95 TYR A N 1
ATOM 767 C CA . TYR A 1 95 ? -8.661 -5.296 6.722 1.00 95.75 95 TYR A CA 1
ATOM 768 C C . TYR A 1 95 ? -8.998 -4.678 8.078 1.00 95.75 95 TYR A C 1
ATOM 770 O O . TYR A 1 95 ? -10.138 -4.690 8.543 1.00 95.75 95 TYR A O 1
ATOM 778 N N . ILE A 1 96 ? -7.983 -4.087 8.703 1.00 95.44 96 ILE A N 1
ATOM 779 C CA . ILE A 1 96 ? -8.090 -3.325 9.946 1.00 95.44 96 ILE A CA 1
ATOM 780 C C . ILE A 1 96 ? -7.714 -1.880 9.637 1.00 95.44 96 ILE A C 1
ATOM 782 O O . ILE A 1 96 ? -6.657 -1.627 9.069 1.00 95.44 96 ILE A O 1
ATOM 786 N N . VAL A 1 97 ? -8.573 -0.932 10.014 1.00 95.25 97 VAL A N 1
ATOM 787 C CA . VAL A 1 97 ? -8.291 0.503 9.873 1.00 95.25 97 VAL A CA 1
ATOM 788 C C 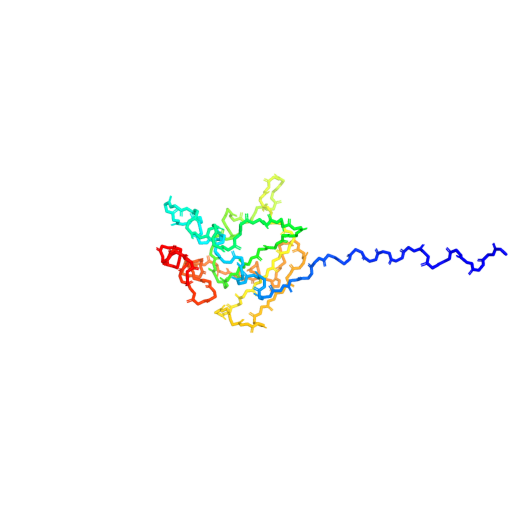. VAL A 1 97 ? -7.809 1.045 11.214 1.00 95.25 97 VAL A C 1
ATOM 790 O O . VAL A 1 97 ? -8.582 1.095 12.172 1.00 95.25 97 VAL A O 1
ATOM 793 N N . CYS A 1 98 ? -6.557 1.488 11.269 1.00 94.50 98 CYS A N 1
ATOM 794 C CA . CYS A 1 98 ? -5.991 2.202 12.406 1.00 94.50 98 CYS A CA 1
ATOM 795 C C . CYS A 1 98 ? -5.923 3.698 12.089 1.00 94.50 98 CYS A C 1
ATOM 797 O O . CYS A 1 98 ? -5.362 4.110 11.075 1.00 94.50 98 CYS A O 1
ATOM 799 N N . LYS A 1 99 ? -6.554 4.516 12.939 1.00 92.06 99 LYS A N 1
ATOM 800 C CA . LYS A 1 99 ? -6.647 5.980 12.768 1.00 92.06 99 LYS A CA 1
ATOM 801 C C . LYS A 1 99 ? -5.609 6.746 13.604 1.00 92.06 99 LYS A C 1
ATOM 803 O O . LYS A 1 99 ? -5.484 7.959 13.444 1.00 92.06 99 LYS A O 1
ATOM 808 N N . GLU A 1 100 ? -4.896 6.048 14.483 1.00 85.94 100 GLU A N 1
ATOM 809 C CA . GLU A 1 100 ? -3.871 6.602 15.369 1.00 85.94 100 GLU A CA 1
ATOM 810 C C . GLU A 1 100 ? -2.460 6.367 14.816 1.00 85.94 100 GLU A C 1
ATOM 812 O O . GLU A 1 100 ? -2.247 5.519 13.951 1.00 85.94 100 GLU A O 1
ATOM 817 N N . TYR A 1 101 ? -1.494 7.130 15.326 1.00 84.75 101 TYR A N 1
ATOM 818 C CA . TYR A 1 101 ? -0.079 6.950 15.000 1.00 84.75 101 TYR A CA 1
ATOM 819 C C . TYR A 1 101 ? 0.456 5.637 15.574 1.00 84.75 101 TYR A C 1
ATOM 821 O O . TYR A 1 101 ? 0.177 5.340 16.734 1.00 84.75 101 TYR A O 1
ATOM 829 N N . GLU A 1 102 ? 1.247 4.916 14.775 1.00 86.94 102 GLU A N 1
ATOM 830 C CA . GLU A 1 102 ? 1.969 3.696 15.178 1.00 86.94 102 GLU A CA 1
ATOM 831 C C . GLU A 1 102 ? 1.103 2.709 16.013 1.00 86.94 102 GLU A C 1
ATOM 833 O O . GLU A 1 102 ? 1.472 2.265 17.103 1.00 86.94 102 GLU A O 1
ATOM 838 N N . ASP A 1 103 ? -0.136 2.445 15.567 1.00 91.19 103 ASP A N 1
ATOM 839 C CA . ASP A 1 103 ? -1.111 1.650 16.328 1.00 91.19 103 ASP A CA 1
ATOM 840 C C . ASP A 1 103 ? -0.759 0.151 16.305 1.00 91.19 103 ASP A C 1
ATOM 842 O O . ASP A 1 103 ? -0.826 -0.518 15.269 1.00 91.19 103 ASP A O 1
ATOM 846 N N . PHE A 1 104 ? -0.500 -0.414 17.487 1.00 91.38 104 PHE A N 1
ATOM 847 C CA . PHE A 1 104 ? -0.224 -1.841 17.697 1.00 91.38 104 PHE A CA 1
ATOM 848 C C . PHE A 1 104 ? -1.346 -2.795 17.245 1.00 91.38 104 PHE A C 1
ATOM 850 O O . PHE A 1 104 ? -1.150 -4.009 17.224 1.00 91.38 104 PHE A O 1
ATOM 857 N N . LYS A 1 105 ? -2.544 -2.311 16.902 1.00 94.06 105 LYS A N 1
ATOM 858 C CA . LYS A 1 105 ? -3.592 -3.146 16.287 1.00 94.06 105 LYS A CA 1
ATOM 859 C C . LYS A 1 105 ? -3.308 -3.476 14.817 1.00 94.06 105 LYS A C 1
ATOM 861 O O . LYS A 1 105 ? -3.865 -4.461 14.318 1.00 94.06 105 LYS A O 1
ATOM 866 N N . CYS A 1 106 ? -2.495 -2.661 14.145 1.00 95.00 106 CYS A N 1
ATOM 867 C CA . CYS A 1 106 ? -2.131 -2.793 12.736 1.00 95.00 106 CYS A CA 1
ATOM 868 C C . CYS A 1 106 ? -0.742 -3.433 12.572 1.00 95.00 106 CYS A C 1
ATOM 870 O O . CYS A 1 106 ? -0.417 -4.355 13.329 1.00 95.00 106 CYS A O 1
ATOM 872 N N . SER A 1 107 ? 0.049 -3.031 11.564 1.00 93.94 107 SER A N 1
ATOM 873 C CA . SER A 1 107 ? 1.306 -3.710 11.257 1.00 93.94 107 SER A CA 1
ATOM 874 C C . SER A 1 107 ? 2.271 -3.699 12.435 1.00 93.9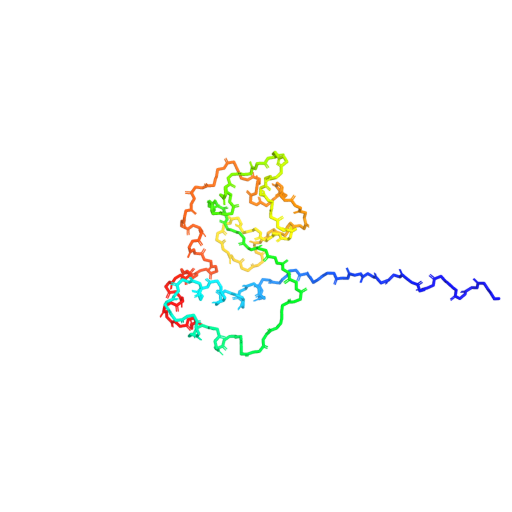4 107 SER A C 1
ATOM 876 O O . SER A 1 107 ? 2.887 -4.728 12.686 1.00 93.94 107 SER A O 1
ATOM 878 N N . ASP A 1 108 ? 2.323 -2.621 13.221 1.00 91.12 108 ASP A N 1
ATOM 879 C CA . ASP A 1 108 ? 3.250 -2.465 14.358 1.00 91.12 108 ASP A CA 1
ATOM 880 C C . ASP A 1 108 ? 3.033 -3.474 15.490 1.00 91.12 108 ASP A C 1
ATOM 882 O O . ASP A 1 108 ? 3.923 -3.715 16.303 1.00 91.12 108 ASP A O 1
ATOM 886 N N . GLY A 1 109 ? 1.866 -4.122 15.539 1.00 89.50 109 GLY A N 1
ATOM 887 C CA . GLY A 1 109 ? 1.604 -5.215 16.475 1.00 89.50 109 GLY A CA 1
ATOM 888 C C . GLY A 1 109 ? 2.305 -6.528 16.127 1.00 89.50 109 GLY A C 1
ATOM 889 O O . GLY A 1 109 ? 2.276 -7.479 16.915 1.00 89.50 109 GLY A O 1
ATOM 890 N N . LEU A 1 110 ? 2.889 -6.641 14.932 1.00 89.88 110 LEU A N 1
ATOM 891 C CA . LEU A 1 110 ? 3.583 -7.848 14.512 1.00 89.88 110 LEU A CA 1
ATOM 892 C C . LEU A 1 110 ? 4.985 -7.900 15.118 1.00 89.88 110 LEU A C 1
ATOM 894 O O . LEU A 1 110 ? 5.808 -7.022 14.925 1.00 89.88 110 LEU A O 1
ATOM 898 N N . TRP A 1 111 ? 5.319 -9.019 15.754 1.00 81.62 111 TRP A N 1
ATOM 899 C CA . TRP A 1 111 ? 6.649 -9.212 16.341 1.00 81.62 111 TRP A CA 1
ATOM 900 C C . TRP A 1 111 ? 7.788 -9.351 15.314 1.00 81.62 111 TRP A C 1
ATOM 902 O O . TRP A 1 111 ? 8.954 -9.251 15.681 1.00 81.62 111 TRP A O 1
ATOM 912 N N . VAL A 1 112 ? 7.482 -9.673 14.049 1.00 84.12 112 VAL A N 1
ATOM 913 C CA . VAL A 1 112 ? 8.491 -9.956 13.010 1.00 84.12 112 VAL A CA 1
ATOM 914 C C . VAL A 1 112 ? 7.974 -9.545 11.621 1.00 84.12 112 VAL A C 1
ATOM 916 O O . VAL A 1 112 ? 7.038 -10.171 11.108 1.00 84.12 112 VAL A O 1
ATOM 919 N N . HIS A 1 113 ? 8.650 -8.578 10.988 1.00 83.88 113 HIS A N 1
ATOM 920 C CA . HIS A 1 113 ? 8.387 -8.068 9.631 1.00 83.88 113 HIS A CA 1
ATOM 921 C C . HIS A 1 113 ?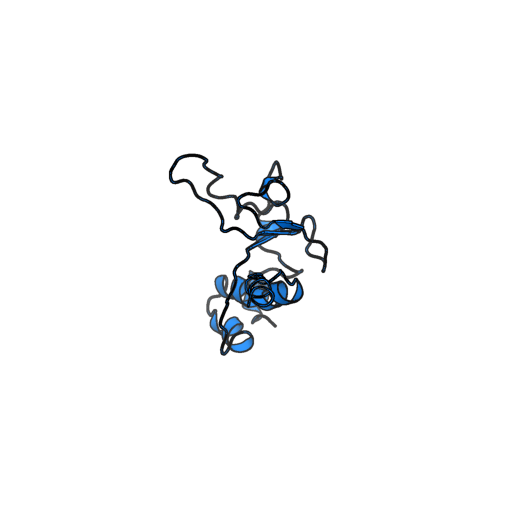 9.541 -8.454 8.700 1.00 83.88 113 HIS A C 1
ATOM 923 O O . HIS A 1 113 ? 10.619 -7.874 8.754 1.00 83.88 113 HIS A O 1
ATOM 929 N N . THR A 1 114 ? 9.378 -9.503 7.899 1.00 88.25 114 THR A N 1
ATOM 930 C CA . THR A 1 114 ? 10.512 -10.150 7.205 1.00 88.25 114 THR A CA 1
ATOM 931 C C . THR A 1 114 ? 10.215 -10.531 5.761 1.00 88.25 114 THR A C 1
ATOM 933 O O . THR A 1 114 ? 10.947 -11.312 5.156 1.00 88.25 114 THR A O 1
ATOM 936 N N . SER A 1 115 ? 9.136 -10.009 5.178 1.00 93.31 115 SER A N 1
ATOM 937 C CA . SER A 1 115 ? 8.641 -10.466 3.883 1.00 93.31 115 SER A CA 1
ATOM 938 C C . SER A 1 115 ? 8.630 -9.360 2.836 1.00 93.31 115 SER A C 1
ATOM 940 O O . SER A 1 115 ? 7.657 -8.623 2.690 1.00 93.31 115 SER A O 1
ATOM 942 N N . ILE A 1 116 ? 9.662 -9.349 1.991 1.00 94.00 116 ILE A N 1
ATOM 943 C CA . ILE A 1 116 ? 9.650 -8.588 0.728 1.00 94.00 116 ILE A CA 1
ATOM 944 C C . ILE A 1 116 ? 8.538 -9.105 -0.199 1.00 94.00 116 ILE A C 1
ATOM 946 O O . ILE A 1 116 ? 7.961 -8.354 -0.977 1.00 94.00 116 ILE A O 1
ATOM 950 N N . LYS A 1 117 ? 8.167 -10.387 -0.101 1.00 94.56 117 LYS A N 1
ATOM 951 C CA . LYS A 1 117 ? 7.077 -10.950 -0.908 1.00 94.56 117 LYS A CA 1
ATOM 952 C C . LYS A 1 117 ? 5.738 -10.255 -0.636 1.00 94.56 117 LYS A C 1
ATOM 954 O O . LYS A 1 117 ? 4.965 -10.069 -1.573 1.00 94.56 117 LYS A O 1
ATOM 959 N N . ASN A 1 118 ? 5.470 -9.882 0.616 1.00 94.88 118 ASN A N 1
ATOM 960 C CA . ASN A 1 118 ? 4.243 -9.162 0.962 1.00 94.88 118 ASN A CA 1
ATOM 961 C C . ASN A 1 118 ? 4.294 -7.707 0.494 1.00 94.88 118 ASN A C 1
ATOM 963 O O . ASN A 1 118 ? 3.256 -7.178 0.118 1.00 94.88 118 ASN A O 1
ATOM 967 N N . HIS A 1 119 ? 5.493 -7.119 0.423 1.00 95.06 119 HIS A N 1
ATOM 968 C CA . HIS A 1 119 ? 5.719 -5.785 -0.128 1.00 95.06 119 HIS A CA 1
ATOM 969 C C . HIS A 1 119 ? 5.377 -5.676 -1.617 1.00 95.06 119 HIS A C 1
ATOM 971 O O . HIS A 1 119 ? 4.746 -4.728 -2.069 1.00 95.06 119 HIS A O 1
ATOM 977 N N . ILE A 1 120 ? 5.790 -6.664 -2.412 1.00 95.50 120 ILE A N 1
ATOM 978 C CA . ILE A 1 120 ? 5.682 -6.576 -3.875 1.00 95.50 120 ILE A CA 1
ATOM 979 C C . ILE A 1 120 ? 4.326 -7.037 -4.423 1.00 95.50 120 ILE A C 1
ATOM 981 O O . ILE A 1 120 ? 4.095 -6.940 -5.630 1.00 95.50 120 ILE A O 1
ATOM 985 N N . LYS A 1 121 ? 3.446 -7.590 -3.577 1.00 95.75 121 LYS A N 1
ATOM 986 C CA . LYS A 1 121 ? 2.172 -8.181 -4.002 1.00 95.75 121 LYS A CA 1
ATOM 987 C C . LYS A 1 121 ? 0.996 -7.584 -3.239 1.00 95.75 121 LYS A C 1
ATOM 989 O O . LYS A 1 121 ? 0.804 -7.899 -2.068 1.00 95.75 121 LYS A O 1
ATOM 994 N N . TYR A 1 122 ? 0.176 -6.813 -3.950 1.00 96.62 122 TYR A N 1
ATOM 995 C CA . TYR A 1 122 ? -1.012 -6.148 -3.418 1.00 96.62 122 TYR A CA 1
ATOM 996 C C . TYR A 1 122 ? -2.250 -6.494 -4.253 1.00 96.62 122 TYR A C 1
ATOM 998 O O . TYR A 1 122 ? -2.175 -6.600 -5.475 1.00 96.62 122 TYR A O 1
ATOM 1006 N N . PHE A 1 123 ? -3.393 -6.726 -3.601 1.00 95.62 123 PHE A N 1
ATOM 1007 C CA . PHE A 1 123 ? -4.684 -7.031 -4.243 1.00 95.62 123 PHE A CA 1
ATOM 1008 C C . PHE A 1 123 ? -4.634 -8.165 -5.289 1.00 95.62 123 PHE A C 1
ATOM 1010 O O . PHE A 1 123 ? -5.333 -8.147 -6.299 1.00 95.62 123 PHE A O 1
ATOM 1017 N N . GLY A 1 124 ? -3.777 -9.165 -5.060 1.00 94.12 124 GLY A N 1
ATOM 1018 C CA . GLY A 1 124 ? -3.573 -10.287 -5.981 1.00 94.12 124 GLY A CA 1
ATOM 1019 C C . GLY A 1 124 ? -2.655 -9.987 -7.173 1.00 94.12 124 GLY A C 1
ATOM 1020 O O . GLY A 1 124 ? -2.334 -10.910 -7.920 1.00 94.12 124 GLY A O 1
ATOM 1021 N N . LYS A 1 125 ? -2.175 -8.749 -7.320 1.00 95.19 125 LYS A N 1
ATOM 1022 C CA . LYS A 1 125 ? -1.258 -8.305 -8.373 1.00 95.19 125 LYS A CA 1
ATOM 1023 C C . LYS A 1 125 ? 0.167 -8.203 -7.837 1.00 95.19 125 LYS A C 1
ATOM 1025 O O . LYS A 1 125 ? 0.390 -7.710 -6.735 1.00 95.19 125 LYS A O 1
ATOM 1030 N N . VAL A 1 126 ? 1.140 -8.661 -8.619 1.00 96.19 126 VAL A N 1
ATOM 1031 C CA . VAL A 1 126 ? 2.541 -8.281 -8.397 1.00 96.19 126 VAL A CA 1
ATOM 1032 C C . VAL A 1 126 ? 2.699 -6.877 -8.968 1.00 96.19 126 VAL A C 1
ATOM 1034 O O . VAL A 1 126 ? 2.487 -6.687 -10.161 1.00 96.19 126 VAL A O 1
ATOM 1037 N N . ILE A 1 127 ? 3.018 -5.904 -8.114 1.00 95.12 127 ILE A N 1
ATOM 1038 C CA . ILE A 1 127 ? 2.936 -4.465 -8.418 1.00 95.12 127 ILE A CA 1
ATOM 1039 C C . ILE A 1 127 ? 3.744 -4.118 -9.672 1.00 95.12 127 ILE A C 1
ATOM 1041 O O . ILE A 1 127 ? 3.218 -3.525 -10.610 1.00 95.12 127 ILE A O 1
ATOM 1045 N N . ARG A 1 128 ? 5.008 -4.552 -9.718 1.00 94.81 128 ARG A N 1
ATOM 1046 C CA . ARG A 1 128 ? 5.893 -4.300 -10.860 1.00 94.81 128 ARG A CA 1
ATOM 1047 C C . ARG A 1 128 ? 5.364 -4.930 -12.147 1.00 94.81 128 ARG A C 1
ATOM 1049 O O . ARG A 1 128 ? 5.290 -4.247 -13.158 1.00 94.81 128 ARG A O 1
ATOM 1056 N N . ASP A 1 129 ? 4.999 -6.210 -12.105 1.00 95.50 129 ASP A N 1
ATOM 1057 C CA . ASP A 1 129 ? 4.579 -6.952 -13.300 1.00 95.50 129 ASP A CA 1
ATOM 1058 C C . ASP A 1 129 ? 3.241 -6.424 -13.848 1.00 95.50 129 ASP A C 1
ATOM 1060 O O . ASP A 1 129 ? 3.012 -6.393 -15.053 1.00 95.50 129 ASP A O 1
ATOM 1064 N N . TRP A 1 130 ? 2.352 -5.970 -12.963 1.00 95.31 130 TRP A N 1
ATOM 1065 C CA . TRP A 1 130 ? 1.106 -5.323 -13.362 1.00 95.31 130 TRP A CA 1
ATOM 1066 C C . TRP A 1 130 ? 1.341 -3.914 -13.925 1.00 95.31 130 TRP A C 1
ATOM 1068 O O . TRP A 1 130 ? 0.716 -3.534 -14.915 1.00 95.31 130 TRP A O 1
ATOM 1078 N N . GLY A 1 131 ? 2.300 -3.174 -13.364 1.00 94.81 131 GLY A N 1
ATOM 1079 C CA . GLY A 1 131 ? 2.765 -1.906 -13.919 1.00 94.81 131 GLY A CA 1
ATOM 1080 C C . GLY A 1 131 ? 3.338 -2.058 -15.329 1.00 94.81 131 GLY A C 1
ATOM 1081 O O . GLY A 1 131 ? 2.943 -1.322 -16.233 1.00 94.81 131 GLY A O 1
ATOM 1082 N N . THR A 1 132 ? 4.238 -3.022 -15.554 1.00 94.00 132 THR A N 1
ATOM 1083 C CA . THR A 1 132 ? 4.853 -3.246 -16.877 1.00 94.00 132 THR A CA 1
ATOM 1084 C C . THR A 1 132 ? 3.848 -3.728 -17.922 1.00 94.00 132 THR A C 1
ATOM 1086 O O . THR A 1 132 ? 4.037 -3.475 -19.110 1.00 94.00 132 THR A O 1
ATOM 1089 N N . ALA A 1 133 ? 2.746 -4.351 -17.494 1.00 93.19 133 ALA A N 1
ATOM 1090 C CA . ALA A 1 133 ? 1.602 -4.682 -18.342 1.00 93.19 133 ALA A CA 1
ATOM 1091 C C . ALA A 1 133 ? 0.695 -3.473 -18.673 1.00 93.19 133 ALA A C 1
ATOM 1093 O O . ALA A 1 133 ? -0.323 -3.642 -19.343 1.00 93.19 133 ALA A O 1
ATOM 1094 N N . GLY A 1 134 ? 1.042 -2.262 -18.220 1.00 91.38 134 GLY A N 1
ATOM 1095 C CA . GLY A 1 134 ? 0.289 -1.033 -18.482 1.00 91.38 134 GLY A CA 1
ATOM 1096 C C . GLY A 1 134 ? -0.850 -0.763 -17.498 1.00 91.38 134 GLY A C 1
ATOM 1097 O O . GLY A 1 134 ? -1.727 0.039 -17.804 1.00 91.38 134 GLY A O 1
ATOM 1098 N N . CYS A 1 135 ? -0.857 -1.416 -16.330 1.00 93.31 135 CYS A N 1
ATOM 1099 C CA . CYS A 1 135 ? -1.924 -1.296 -15.332 1.00 93.31 135 CYS A CA 1
ATOM 1100 C C . CYS A 1 135 ? -3.326 -1.641 -15.881 1.00 93.31 135 CYS A C 1
ATOM 1102 O O . CYS A 1 135 ? -4.310 -0.976 -15.548 1.00 93.31 135 CYS A O 1
ATOM 1104 N N . LEU A 1 136 ? -3.399 -2.672 -16.731 1.00 85.25 136 LEU A N 1
ATOM 1105 C CA . LEU A 1 136 ? -4.624 -3.209 -17.342 1.00 85.25 136 LEU A CA 1
ATOM 1106 C C . LEU A 1 136 ? -5.177 -4.439 -16.601 1.00 85.25 136 LEU A C 1
ATOM 1108 O O . LEU A 1 136 ? -4.415 -5.121 -15.868 1.00 85.25 136 LEU A O 1
#

Sequence (136 aa):
MIALLVISLVFSAYGAEYSDEFARMLLPLSSAAYVDNPWMCLALHFPKSVIDYSFRVTHWRDVVPHIPSFDERPGGYYHHKTEVFYKEGMAPNDYIVCKEYEDFKCSDGLWVHTSIKNHIKYFGKVIRDWGTAGCL

pLDDT: mean 85.82, std 13.8, range [46.22, 96.81]

Mean predicted aligned error: 7.95 Å

Organism: NCBI:txid53326

Solvent-accessible surface area (backbone atoms only — not comparable to full-atom values): 8504 Å² total; per-residue (Å²): 145,77,89,80,74,82,78,80,78,81,75,72,80,76,67,87,76,90,49,72,70,57,56,61,69,46,44,39,64,66,10,24,76,63,36,98,61,34,59,58,22,39,58,78,77,50,78,83,78,84,80,94,74,80,72,46,79,49,35,46,38,28,32,66,90,51,58,77,64,81,38,92,54,96,87,47,72,76,73,73,42,34,37,36,26,16,68,72,74,54,55,88,92,48,64,45,79,36,73,49,63,86,40,55,88,39,62,70,50,53,95,67,54,79,27,66,70,39,63,48,42,54,76,92,36,47,37,47,67,39,27,71,64,41,55,117

Foldseek 3Di:
DPPPPPPPDPPPPPDDDDDLVVVVLCLLVVLLVQDPHSCLSCCVRPVDDDDPDDAEEAEALACVVCPVHADPDDPGDWDDFWYWAAHHAADHPRIDIGRGTCDLVHRNVDPHRDDPPRVQAHPNDRSNVCSVVSVD

Secondary structure (DSSP, 8-state):
--SSSSSTT-----PPPP-HHHHHHTHHHHHHTTSS-THHHHHHH-SS-------EEEETT-SGGG-S----STT-----S-EEEESSTT-TT--EEE-STT-TTSGGG-S----HHHHSEETTEEHHHHHHTT--

Radius of gyration: 18.68 Å; Cα contacts (8 Å, |Δi|>4): 173; chains: 1; bounding box: 49×48×43 Å

InterPro domains:
  IPR029058 Alpha/Beta hydrolase fold [G3DSA:3.40.50.1820] (21-129)
  IPR029058 Alpha/Beta hydrolase fold [SSF53474] (44-129)